Protein AF-A0AA38LGY2-F1 (afdb_monomer_lite)

InterPro domains:
  IPR027417 P-loop containing nucleoside triphosphate hydrolase [G3DSA:3.40.50.300] (1-54)
  IPR027417 P-loop containing nucleoside triphosphate hydrolase [SSF52540] (5-54)
  IPR050221 26S Proteasome Regulatory ATPase [PTHR23073] (2-54)

Sequence (54 aa):
KKAPLESYADSGGLDAQIQEIQGFFELSLTHPELYEDIDIKPLKGVILYGDPGT

pLDDT: mean 78.51, std 9.43, range [46.12, 89.19]

Secondary structure (DSSP, 8-state):
-PPPS--GGGSTT-HHHHHHHHHHHHHHHH-THHHHHTT-PPP--------TT-

Structure (mmCIF, N/CA/C/O backbone):
data_AF-A0AA38LGY2-F1
#
_entry.id   AF-A0AA38LGY2-F1
#
loop_
_atom_site.group_PDB
_atom_site.id
_atom_site.type_symbol
_atom_site.label_atom_id
_atom_site.label_alt_id
_atom_site.label_comp_id
_atom_site.label_asym_id
_atom_site.label_entity_id
_atom_site.label_seq_id
_atom_site.pdbx_PDB_ins_code
_atom_site.Cartn_x
_atom_site.Cartn_y
_atom_site.Cartn_z
_atom_site.occupancy
_atom_site.B_iso_or_equiv
_atom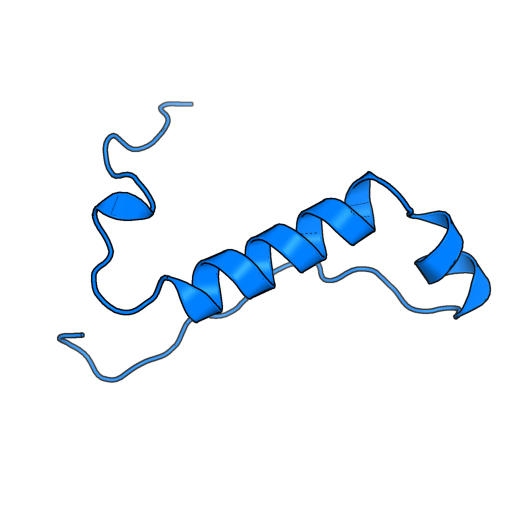_site.auth_seq_id
_atom_site.auth_comp_id
_atom_site.auth_asym_id
_atom_site.auth_atom_id
_atom_site.pdbx_PDB_model_num
ATOM 1 N N . LYS A 1 1 ? 8.881 13.797 9.170 1.00 46.12 1 LYS A N 1
ATOM 2 C CA . LYS A 1 1 ? 9.054 12.678 8.214 1.00 46.12 1 LYS A CA 1
ATOM 3 C C . LYS A 1 1 ? 9.093 13.285 6.818 1.00 46.12 1 LYS A C 1
ATOM 5 O O . LYS A 1 1 ? 8.195 14.057 6.520 1.00 46.12 1 LYS A O 1
ATOM 10 N N . LYS A 1 2 ? 10.158 13.065 6.041 1.00 50.62 2 LYS A N 1
ATOM 11 C CA . LYS A 1 2 ? 10.275 13.599 4.674 1.00 50.62 2 LYS A CA 1
ATOM 12 C C . LYS A 1 2 ? 9.497 12.672 3.741 1.00 50.62 2 LYS A C 1
ATOM 14 O O . LYS A 1 2 ? 9.719 11.466 3.807 1.00 50.62 2 LYS A O 1
ATOM 19 N N . ALA A 1 3 ? 8.583 13.221 2.946 1.00 65.25 3 ALA A N 1
ATOM 20 C CA . ALA A 1 3 ? 8.037 12.488 1.813 1.00 65.25 3 ALA A CA 1
ATOM 21 C C . ALA A 1 3 ? 9.170 12.261 0.789 1.00 65.25 3 ALA A C 1
ATOM 23 O O . ALA A 1 3 ? 10.048 13.131 0.685 1.00 65.25 3 ALA A O 1
ATOM 24 N N . PRO A 1 4 ? 9.200 11.114 0.092 1.00 74.62 4 PRO A N 1
ATOM 25 C CA . PRO A 1 4 ? 10.108 10.909 -1.031 1.00 74.62 4 PRO A CA 1
ATOM 26 C C . PRO A 1 4 ? 9.890 11.993 -2.093 1.00 74.62 4 PRO A C 1
ATOM 28 O O . PRO A 1 4 ? 8.801 12.555 -2.198 1.00 74.62 4 PRO A O 1
ATOM 31 N N . LEU A 1 5 ? 10.943 12.306 -2.848 1.00 72.38 5 LEU A N 1
ATOM 32 C CA . LEU A 1 5 ? 10.844 13.206 -4.004 1.00 72.38 5 LEU A CA 1
ATOM 33 C C . LEU A 1 5 ? 10.275 12.493 -5.236 1.00 72.38 5 LEU A C 1
ATOM 35 O O . LEU A 1 5 ? 9.780 13.158 -6.137 1.00 72.38 5 LEU A O 1
ATOM 39 N N . GLU A 1 6 ? 10.357 11.166 -5.253 1.00 75.50 6 GLU A N 1
ATOM 40 C CA . GLU A 1 6 ? 9.900 10.310 -6.342 1.00 75.50 6 GLU A CA 1
ATOM 41 C C . GLU A 1 6 ? 8.384 10.118 -6.255 1.00 75.50 6 GLU A C 1
ATOM 43 O O . GLU A 1 6 ? 7.827 9.815 -5.194 1.00 75.50 6 GLU A O 1
ATOM 48 N N . SER A 1 7 ? 7.721 10.319 -7.386 1.00 70.88 7 SER A N 1
ATOM 49 C CA . SER A 1 7 ? 6.297 10.095 -7.577 1.00 70.88 7 SER A CA 1
ATOM 50 C C . SER A 1 7 ? 6.060 8.708 -8.166 1.00 70.88 7 SER A C 1
ATOM 52 O O . SER A 1 7 ? 6.906 8.149 -8.859 1.00 70.88 7 SER A O 1
ATOM 54 N N . TYR A 1 8 ? 4.850 8.182 -7.986 1.00 68.56 8 TYR A N 1
ATOM 55 C CA . TYR A 1 8 ? 4.375 7.018 -8.738 1.00 68.56 8 TYR A CA 1
ATOM 56 C C . TYR A 1 8 ? 4.498 7.209 -10.259 1.00 68.56 8 TYR A C 1
ATOM 58 O O . TYR A 1 8 ? 4.715 6.241 -10.975 1.00 68.56 8 TYR A O 1
ATOM 66 N N . ALA A 1 9 ? 4.449 8.460 -10.734 1.00 67.69 9 ALA A N 1
ATOM 67 C CA . ALA A 1 9 ? 4.672 8.816 -12.136 1.00 67.69 9 ALA A CA 1
ATOM 68 C C . ALA A 1 9 ? 6.111 8.557 -12.630 1.00 67.69 9 ALA A C 1
ATOM 70 O O . ALA A 1 9 ? 6.330 8.472 -13.835 1.00 67.69 9 ALA A O 1
ATOM 71 N N . ASP A 1 10 ? 7.080 8.423 -11.719 1.00 67.31 10 ASP A N 1
ATOM 72 C CA . ASP A 1 10 ? 8.475 8.111 -12.051 1.00 67.31 10 ASP A CA 1
ATOM 73 C C . ASP A 1 10 ? 8.713 6.589 -12.177 1.00 67.31 10 ASP A C 1
ATOM 75 O O . ASP A 1 10 ? 9.776 6.159 -12.621 1.00 67.31 10 ASP A O 1
ATOM 79 N N . SER A 1 11 ? 7.723 5.762 -11.808 1.00 67.56 11 SER A N 1
AT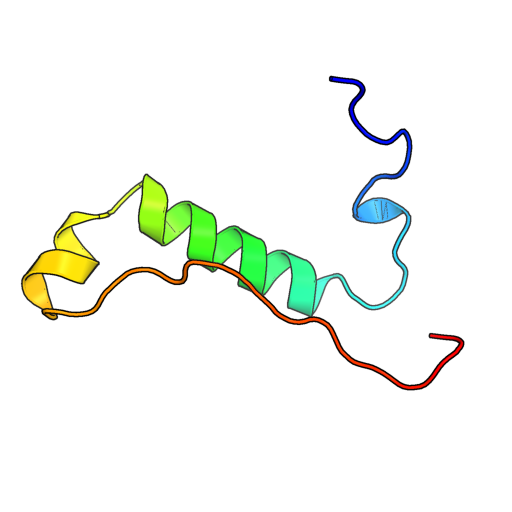OM 80 C CA . SER A 1 11 ? 7.758 4.295 -11.910 1.00 67.56 11 SER A CA 1
ATOM 81 C C . SER A 1 11 ? 7.140 3.834 -13.236 1.00 67.56 11 SER A C 1
ATOM 83 O O . SER A 1 11 ? 5.928 3.670 -13.348 1.00 67.56 11 SER A O 1
ATOM 85 N N . GLY A 1 12 ? 7.965 3.634 -14.266 1.00 71.69 12 GLY A N 1
ATOM 86 C CA . GLY A 1 12 ? 7.490 3.229 -15.593 1.00 71.69 12 GLY A CA 1
ATOM 87 C C . GLY A 1 12 ? 6.925 1.802 -15.630 1.00 71.69 12 GLY A C 1
ATOM 88 O O . GLY A 1 12 ? 7.565 0.867 -15.163 1.00 71.69 12 GLY A O 1
ATOM 89 N N . GLY A 1 13 ? 5.744 1.616 -16.232 1.00 73.88 13 GLY A N 1
ATOM 90 C CA . GLY A 1 13 ? 5.173 0.288 -16.514 1.00 73.88 13 GLY A CA 1
ATOM 91 C C . GLY A 1 13 ? 4.411 -0.366 -15.356 1.00 73.88 13 GLY A C 1
ATOM 92 O O . GLY A 1 13 ? 3.947 -1.497 -15.506 1.00 73.88 13 GLY A O 1
ATOM 93 N N . LEU A 1 14 ? 4.257 0.341 -14.231 1.00 77.12 14 LEU A N 1
ATOM 94 C CA . LEU A 1 14 ? 3.527 -0.123 -13.046 1.00 77.12 14 LEU A CA 1
ATOM 95 C C . LEU A 1 14 ? 2.198 0.614 -12.814 1.00 77.12 14 LEU A C 1
ATOM 97 O O . LEU A 1 14 ? 1.578 0.442 -11.764 1.00 77.12 14 LEU A O 1
ATOM 101 N N . ASP A 1 15 ? 1.742 1.426 -13.773 1.00 80.62 15 ASP A N 1
ATOM 102 C CA . ASP A 1 15 ? 0.536 2.254 -13.635 1.00 80.62 15 ASP A CA 1
ATOM 103 C C . ASP A 1 15 ? -0.703 1.434 -13.246 1.00 80.62 15 ASP A C 1
ATOM 105 O O . ASP A 1 15 ? -1.465 1.836 -12.368 1.00 80.62 15 ASP A O 1
ATOM 109 N N . ALA A 1 16 ? -0.877 0.251 -13.843 1.00 82.62 16 ALA A N 1
ATOM 110 C CA . ALA A 1 16 ? -2.015 -0.622 -13.560 1.00 82.62 16 ALA A CA 1
ATOM 111 C C . ALA A 1 16 ? -1.989 -1.155 -12.117 1.00 82.62 16 ALA A C 1
ATOM 113 O O . ALA A 1 16 ? -2.999 -1.121 -11.418 1.00 82.62 16 ALA A O 1
ATOM 114 N N . GLN A 1 17 ? -0.820 -1.600 -11.655 1.00 83.75 17 GLN A N 1
ATOM 115 C CA . GLN A 1 17 ? -0.609 -2.116 -10.305 1.00 83.75 17 GLN A CA 1
ATOM 116 C C . GLN A 1 17 ? -0.782 -1.001 -9.269 1.00 83.75 17 GLN A C 1
ATOM 118 O O . GLN A 1 17 ? -1.398 -1.205 -8.225 1.00 83.75 17 GLN A O 1
ATOM 123 N N . ILE A 1 18 ? -0.275 0.199 -9.560 1.00 84.25 18 ILE A N 1
ATOM 124 C CA . ILE A 1 18 ? -0.436 1.375 -8.700 1.00 84.25 18 ILE A CA 1
ATOM 125 C C . ILE A 1 18 ? -1.916 1.753 -8.594 1.00 84.25 18 ILE A C 1
ATOM 127 O O . ILE A 1 18 ? -2.398 1.995 -7.487 1.00 84.25 18 ILE A O 1
ATOM 131 N N . GLN A 1 19 ? -2.647 1.763 -9.711 1.00 85.81 19 GLN A N 1
ATOM 132 C CA . GLN A 1 19 ? -4.074 2.081 -9.733 1.00 85.81 19 GLN A CA 1
ATOM 133 C C . GLN A 1 19 ? -4.901 1.059 -8.939 1.00 85.81 19 GLN A C 1
ATOM 135 O O . GLN A 1 19 ? -5.801 1.447 -8.195 1.00 85.81 19 GLN A O 1
ATOM 140 N N . GLU A 1 20 ? -4.580 -0.231 -9.042 1.00 85.44 20 GLU A N 1
ATOM 141 C CA . GLU A 1 20 ? -5.244 -1.287 -8.271 1.00 85.44 20 GLU A CA 1
ATOM 142 C C . GLU A 1 20 ? -5.031 -1.101 -6.762 1.00 85.44 20 GLU A C 1
ATOM 144 O O . GLU A 1 20 ? -5.986 -1.134 -5.982 1.00 85.44 20 GLU A O 1
ATOM 149 N N . ILE A 1 21 ? -3.791 -0.820 -6.351 1.00 85.12 21 ILE A N 1
ATOM 150 C CA . ILE A 1 21 ? -3.455 -0.561 -4.947 1.00 85.12 21 ILE A CA 1
ATOM 151 C C . ILE A 1 21 ? -4.196 0.680 -4.443 1.00 85.12 21 ILE A C 1
ATOM 153 O O . ILE A 1 21 ? -4.818 0.631 -3.381 1.00 85.12 21 ILE A O 1
ATOM 157 N N . GLN A 1 22 ? -4.165 1.781 -5.199 1.00 84.75 22 GLN A N 1
ATOM 158 C CA . GLN A 1 22 ? -4.852 3.019 -4.829 1.00 84.75 22 GLN A CA 1
ATOM 159 C C . GLN A 1 22 ? -6.362 2.815 -4.688 1.00 84.75 22 GLN A C 1
ATOM 161 O O . GLN A 1 22 ? -6.921 3.230 -3.676 1.00 84.75 22 GLN A O 1
ATOM 166 N N . GLY A 1 23 ? -6.998 2.110 -5.627 1.00 84.69 23 GLY A N 1
ATOM 167 C CA . GLY A 1 23 ? -8.429 1.809 -5.562 1.00 84.69 23 GLY A CA 1
ATOM 168 C C . GLY A 1 23 ? -8.801 0.974 -4.336 1.00 84.69 23 GLY A C 1
ATOM 169 O O . GLY A 1 23 ? -9.822 1.223 -3.698 1.00 84.69 23 GLY A O 1
ATOM 170 N N . PHE A 1 24 ? -7.944 0.029 -3.941 1.00 84.88 24 PHE A N 1
ATOM 171 C CA . PHE A 1 24 ? -8.179 -0.779 -2.745 1.00 84.88 24 PHE A CA 1
ATOM 172 C C . PHE A 1 24 ? -8.109 0.050 -1.456 1.00 84.88 24 PHE A C 1
ATOM 174 O O . PHE A 1 24 ? -8.940 -0.117 -0.558 1.00 84.88 24 PHE A O 1
ATOM 181 N N . PHE A 1 25 ? -7.131 0.955 -1.359 1.00 84.75 25 PHE A N 1
ATOM 182 C CA . PHE A 1 25 ? -7.021 1.877 -0.228 1.00 84.75 25 PHE A CA 1
ATOM 183 C C . PHE A 1 25 ? -8.172 2.882 -0.202 1.00 84.75 25 PHE A C 1
ATOM 185 O O . PHE A 1 25 ? -8.717 3.145 0.866 1.00 84.75 25 PHE A O 1
ATOM 192 N N . GLU A 1 26 ? -8.573 3.407 -1.356 1.00 87.19 26 GLU A N 1
ATOM 193 C CA . GLU A 1 26 ? -9.706 4.319 -1.468 1.00 87.19 26 GLU A CA 1
ATOM 194 C C . GLU 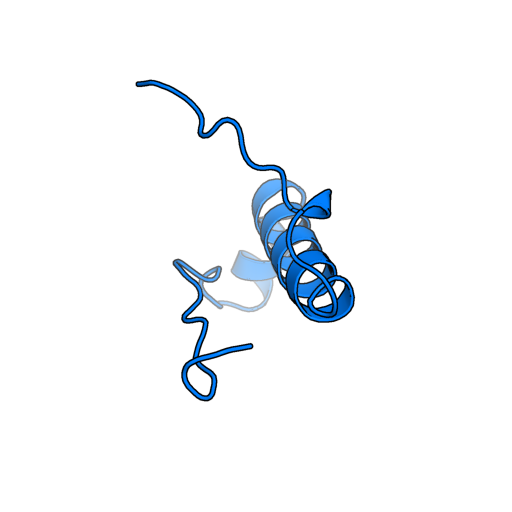A 1 26 ? -11.002 3.649 -1.004 1.00 87.19 26 GLU A C 1
ATOM 196 O O . GLU A 1 26 ? -11.700 4.212 -0.164 1.00 87.19 26 GLU A O 1
ATOM 201 N N . LEU A 1 27 ? -11.279 2.416 -1.441 1.00 86.62 27 LEU A N 1
ATOM 202 C CA . LEU A 1 27 ? -12.453 1.656 -1.005 1.00 86.62 27 LEU A CA 1
ATOM 203 C C . LEU A 1 27 ? -12.419 1.366 0.500 1.00 86.62 27 LEU A C 1
ATOM 205 O O . LEU A 1 27 ? -13.416 1.559 1.187 1.00 86.62 27 LEU A O 1
ATOM 209 N N . SER A 1 28 ? -11.256 0.968 1.024 1.00 83.56 28 SER A N 1
ATOM 210 C CA . SER A 1 28 ? -11.072 0.682 2.456 1.00 83.56 28 SER A CA 1
ATOM 211 C C . SER A 1 28 ? -11.274 1.909 3.347 1.00 83.56 28 SER A C 1
ATOM 213 O O . SER A 1 28 ? -11.673 1.769 4.501 1.00 83.56 28 SER A O 1
ATOM 215 N N . LEU A 1 29 ? -10.967 3.105 2.839 1.00 86.38 29 LEU A N 1
ATOM 216 C CA . LEU A 1 29 ? -11.079 4.357 3.588 1.00 86.38 29 LEU A CA 1
ATOM 217 C C . LEU A 1 29 ? -12.434 5.046 3.397 1.00 86.38 29 LEU A C 1
ATOM 219 O O . LEU A 1 29 ? -12.923 5.680 4.328 1.00 86.38 29 LEU A O 1
ATOM 223 N N . THR A 1 30 ? -13.021 4.936 2.206 1.00 89.19 30 THR A N 1
ATOM 224 C CA . THR A 1 30 ? -14.278 5.611 1.845 1.00 89.19 30 THR A CA 1
ATOM 225 C C . THR A 1 30 ? -15.495 4.777 2.225 1.00 89.19 30 THR A C 1
ATOM 227 O O . THR A 1 30 ? -16.506 5.348 2.621 1.00 89.19 30 THR A O 1
ATOM 230 N N . HIS A 1 31 ? -15.382 3.447 2.139 1.00 88.00 31 HIS A N 1
ATOM 231 C CA . HIS A 1 31 ? -16.476 2.501 2.363 1.00 88.00 31 HIS A CA 1
ATOM 232 C C . HIS A 1 31 ? -16.077 1.335 3.290 1.00 88.00 31 HIS A C 1
ATOM 234 O O . HIS A 1 31 ? -16.092 0.169 2.874 1.00 88.00 31 HIS A O 1
ATOM 240 N N . PRO A 1 32 ? -15.690 1.609 4.550 1.00 84.19 32 PRO A N 1
ATOM 241 C CA . PRO A 1 32 ? -15.346 0.562 5.513 1.00 84.19 32 PRO A CA 1
ATOM 242 C C . PRO A 1 32 ? -16.515 -0.391 5.818 1.00 84.19 32 PRO A C 1
ATOM 244 O O . PRO A 1 32 ? -16.275 -1.554 6.133 1.00 84.19 32 PRO A O 1
ATOM 247 N N . GLU A 1 33 ? -17.764 0.056 5.672 1.00 89.06 33 GLU A N 1
ATOM 248 C CA . GLU A 1 33 ? -18.977 -0.739 5.899 1.00 89.06 33 GLU A CA 1
ATOM 249 C C . GLU A 1 33 ? -19.040 -1.999 5.026 1.00 89.06 33 GLU A C 1
ATOM 251 O O . GLU A 1 33 ? -19.484 -3.047 5.484 1.00 89.06 33 GLU A O 1
ATOM 256 N N . LEU A 1 34 ? -18.498 -1.943 3.804 1.00 86.50 34 LEU A N 1
ATOM 257 C CA . LEU A 1 34 ? -18.456 -3.095 2.898 1.00 86.50 34 LEU A CA 1
ATOM 258 C C . LEU A 1 34 ? -17.588 -4.229 3.456 1.00 86.50 34 LEU A C 1
ATOM 260 O O . LEU A 1 34 ? -17.838 -5.402 3.186 1.00 86.50 34 LEU A O 1
ATOM 264 N N . TYR A 1 35 ? -16.561 -3.888 4.232 1.00 84.75 35 TYR A N 1
ATOM 265 C CA . TYR A 1 35 ? -15.681 -4.861 4.872 1.00 84.75 35 TYR A CA 1
ATOM 266 C C . TYR A 1 35 ? -16.339 -5.479 6.111 1.00 84.75 35 TYR A C 1
ATOM 268 O O . TYR A 1 35 ? -16.135 -6.663 6.378 1.00 84.75 35 TYR A O 1
ATOM 276 N N . GLU A 1 36 ? -17.160 -4.707 6.830 1.00 84.06 36 GLU A N 1
ATOM 277 C CA . GLU A 1 36 ? -17.941 -5.188 7.976 1.00 84.06 36 GLU A CA 1
ATOM 278 C C . GLU A 1 36 ? -19.074 -6.127 7.537 1.00 84.06 36 GLU A C 1
ATOM 280 O O . GLU A 1 36 ? -19.239 -7.195 8.124 1.00 84.06 36 GLU A O 1
ATOM 285 N N . ASP A 1 37 ? -19.787 -5.789 6.458 1.00 87.75 37 ASP A N 1
ATOM 286 C CA . ASP A 1 37 ? -20.894 -6.595 5.923 1.00 87.75 37 ASP A CA 1
ATOM 287 C C . ASP A 1 37 ? -20.439 -7.963 5.390 1.00 87.75 37 ASP A C 1
ATOM 289 O O . ASP A 1 37 ? -21.176 -8.949 5.450 1.00 87.75 37 ASP A O 1
ATOM 293 N N . ILE A 1 38 ? -19.216 -8.027 4.858 1.00 88.50 38 ILE A N 1
ATOM 294 C CA . ILE A 1 38 ? -18.627 -9.239 4.273 1.00 88.50 38 ILE A CA 1
ATOM 295 C C . ILE A 1 38 ? -17.750 -9.988 5.311 1.00 88.50 38 ILE A C 1
ATOM 297 O O . ILE A 1 38 ? -17.239 -11.069 5.022 1.00 88.50 38 ILE A O 1
ATOM 301 N N . ASP A 1 39 ? -17.599 -9.452 6.531 1.00 85.06 39 ASP A N 1
ATOM 302 C CA . ASP A 1 39 ? -16.731 -9.960 7.614 1.00 85.06 39 ASP A CA 1
ATOM 303 C C . ASP A 1 39 ? -15.280 -10.230 7.159 1.00 85.06 39 ASP A C 1
ATOM 305 O O . ASP A 1 39 ? -14.616 -11.197 7.546 1.00 85.06 39 ASP A O 1
ATOM 309 N N . ILE A 1 40 ? -14.762 -9.355 6.295 1.00 85.56 40 ILE A N 1
ATOM 310 C CA . ILE A 1 40 ? -13.390 -9.415 5.786 1.00 85.56 40 ILE A CA 1
ATOM 311 C C . ILE A 1 40 ? -12.590 -8.229 6.301 1.00 85.56 40 ILE A C 1
ATOM 313 O O . ILE A 1 40 ? -13.058 -7.099 6.364 1.00 85.56 40 ILE A O 1
ATOM 317 N N . LYS A 1 41 ? -11.325 -8.463 6.651 1.00 81.12 41 LYS A N 1
ATOM 318 C CA . LYS A 1 41 ? -10.445 -7.371 7.075 1.00 81.12 41 LYS A CA 1
ATOM 319 C C . LYS A 1 41 ? -9.861 -6.653 5.857 1.00 81.12 41 LYS A C 1
ATOM 321 O O . LYS A 1 41 ? -9.387 -7.334 4.945 1.00 81.12 41 LYS A O 1
ATOM 326 N N . PRO A 1 42 ? -9.806 -5.309 5.866 1.00 81.19 42 PRO A N 1
ATOM 327 C CA . PRO A 1 42 ? -9.120 -4.559 4.824 1.00 81.19 42 PRO A CA 1
ATOM 328 C C . PRO A 1 42 ? -7.634 -4.937 4.775 1.00 81.19 42 PRO A C 1
ATOM 330 O O . PRO A 1 42 ? -7.027 -5.324 5.786 1.00 81.19 42 PRO A O 1
ATOM 333 N N . LEU A 1 43 ? -7.042 -4.840 3.583 1.00 79.75 43 LEU A N 1
ATOM 334 C CA . LEU A 1 43 ? -5.638 -5.179 3.362 1.00 79.75 43 LEU A CA 1
ATOM 335 C C . LEU A 1 43 ? -4.731 -4.246 4.176 1.00 79.75 43 LEU A C 1
ATOM 337 O O . LEU A 1 43 ? -4.877 -3.028 4.154 1.00 79.75 43 LEU A O 1
ATOM 341 N N . LYS A 1 44 ? -3.767 -4.826 4.900 1.00 78.88 44 LYS A N 1
ATOM 342 C CA . LYS A 1 44 ? -2.835 -4.067 5.758 1.00 78.88 44 LYS A CA 1
ATOM 343 C C . LYS A 1 44 ? -1.543 -3.654 5.058 1.00 78.88 44 LYS A C 1
ATOM 345 O O . LYS A 1 44 ? -0.788 -2.850 5.596 1.00 78.88 44 LYS A O 1
ATOM 350 N N . GLY A 1 45 ? -1.259 -4.235 3.901 1.00 78.25 45 GLY A N 1
ATOM 351 C CA . GLY A 1 45 ? -0.029 -4.001 3.165 1.00 78.2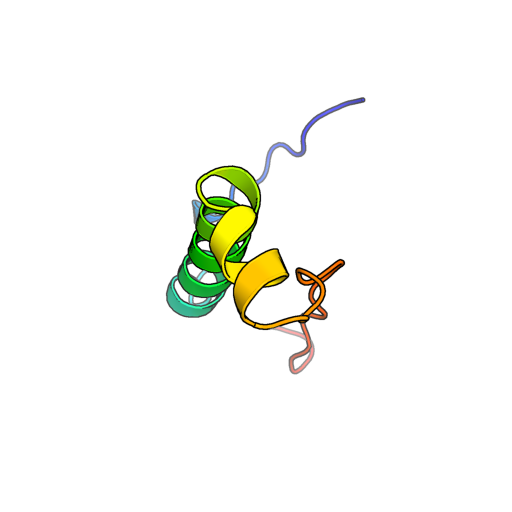5 45 GLY A CA 1
ATOM 352 C C . GLY A 1 45 ? -0.014 -4.791 1.869 1.00 78.25 45 GLY A C 1
ATOM 353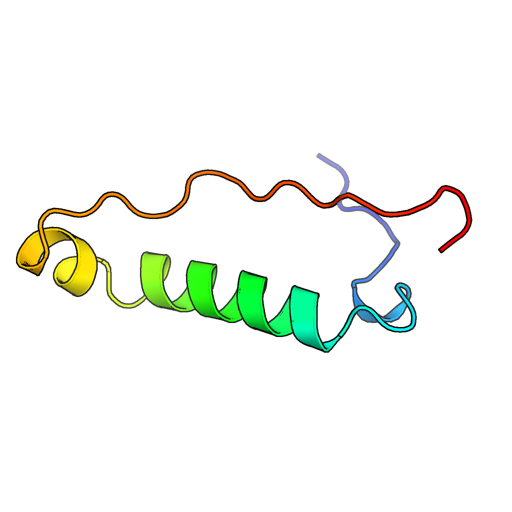 O O . GLY A 1 45 ? -0.739 -5.775 1.723 1.00 78.25 45 GLY A O 1
ATOM 354 N N . VAL A 1 46 ? 0.820 -4.340 0.942 1.00 78.38 46 VAL A N 1
ATOM 355 C CA . VAL A 1 46 ? 1.014 -4.950 -0.370 1.00 78.38 46 VAL A CA 1
ATOM 356 C C . VAL A 1 46 ? 2.489 -5.302 -0.503 1.00 78.38 46 VAL A C 1
ATOM 358 O O . VAL A 1 46 ? 3.351 -4.532 -0.079 1.00 78.38 46 VAL A O 1
ATOM 361 N N . ILE A 1 47 ? 2.775 -6.476 -1.061 1.00 81.00 47 ILE A N 1
ATOM 362 C CA . ILE A 1 47 ? 4.134 -6.896 -1.400 1.00 81.00 47 ILE A CA 1
ATOM 363 C C . ILE A 1 47 ? 4.284 -6.732 -2.906 1.00 81.00 47 ILE A C 1
ATOM 365 O O . ILE A 1 47 ? 3.577 -7.381 -3.673 1.00 81.00 47 ILE A O 1
ATOM 369 N N . LEU A 1 48 ? 5.211 -5.871 -3.315 1.00 79.06 48 LEU A N 1
ATOM 370 C CA . LEU A 1 48 ? 5.642 -5.759 -4.702 1.00 79.06 48 LEU A CA 1
ATOM 371 C C . LEU A 1 48 ? 6.869 -6.652 -4.885 1.00 79.06 48 LEU A C 1
ATOM 373 O O . LEU A 1 48 ? 7.847 -6.514 -4.150 1.00 79.06 48 LEU A O 1
ATOM 377 N N . TYR A 1 49 ? 6.801 -7.584 -5.832 1.00 81.19 49 TYR A N 1
ATOM 378 C CA . TYR A 1 49 ? 7.919 -8.441 -6.215 1.00 81.19 49 TYR A CA 1
ATOM 379 C C . TYR A 1 49 ? 8.049 -8.453 -7.739 1.00 81.19 49 TYR A C 1
ATOM 381 O O . TYR A 1 49 ? 7.054 -8.355 -8.454 1.00 81.19 49 TYR A O 1
ATOM 389 N N . GLY A 1 50 ? 9.280 -8.569 -8.221 1.00 78.31 50 GLY A N 1
ATOM 390 C CA . GLY A 1 50 ? 9.613 -8.610 -9.639 1.00 78.31 50 GLY A CA 1
ATOM 391 C C . GLY A 1 50 ? 11.078 -8.985 -9.822 1.00 78.31 50 GLY A C 1
ATOM 392 O O . GLY A 1 50 ? 11.839 -9.016 -8.849 1.00 78.31 50 GLY A O 1
ATOM 393 N N . ASP A 1 51 ? 11.467 -9.294 -11.056 1.00 78.69 51 ASP A N 1
ATOM 394 C CA . ASP A 1 51 ? 12.865 -9.556 -11.380 1.00 78.69 51 ASP A CA 1
ATOM 395 C C . ASP A 1 51 ? 13.713 -8.284 -11.177 1.00 78.69 51 ASP A C 1
ATOM 397 O O . ASP A 1 51 ? 13.267 -7.173 -11.492 1.00 78.69 51 ASP A O 1
ATOM 401 N N . PRO A 1 52 ? 14.937 -8.413 -10.632 1.00 68.12 52 PRO A N 1
ATOM 402 C CA . PRO A 1 52 ? 15.801 -7.271 -10.371 1.00 68.12 52 PRO A CA 1
ATOM 403 C C . PRO A 1 52 ? 16.162 -6.561 -11.683 1.00 68.12 52 PRO A C 1
ATOM 405 O O . PRO A 1 52 ? 16.788 -7.153 -12.560 1.00 68.12 52 PRO A O 1
ATOM 408 N N . GLY A 1 53 ? 15.803 -5.280 -11.787 1.00 68.19 53 GLY A N 1
ATOM 409 C CA . GLY A 1 53 ? 16.058 -4.450 -12.971 1.00 68.19 53 GLY A CA 1
ATOM 410 C C . GLY A 1 53 ? 14.814 -4.030 -13.760 1.00 68.19 53 GLY A C 1
ATOM 411 O O . GLY A 1 53 ? 14.978 -3.524 -14.869 1.00 68.19 53 GLY A O 1
ATOM 412 N N . THR A 1 54 ? 13.615 -4.218 -13.200 1.00 55.34 54 THR A N 1
ATOM 413 C CA . THR A 1 54 ? 12.362 -3.631 -13.706 1.00 55.34 54 THR A CA 1
ATOM 414 C C . THR A 1 54 ? 11.943 -2.444 -12.854 1.00 55.34 54 THR A C 1
ATOM 416 O O . THR A 1 54 ? 12.112 -2.542 -11.616 1.00 55.34 54 THR A O 1
#

Organism: Taxus chinensis (NCBI:txid29808)

Radius of gyration: 14.33 Å; chains: 1; bounding box: 37×24×25 Å

Foldseek 3Di:
DDDDPDDPVNVPPCVVVVVVVVVLVCCCVVPVVVCVVVVHDRD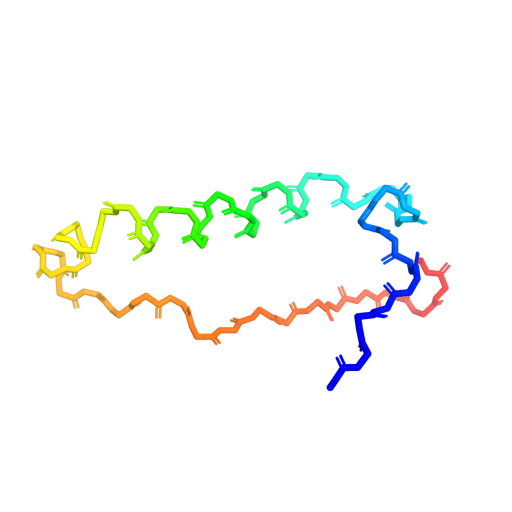PDDDDDDDPPD